Protein AF-A0AAD8TMX4-F1 (afdb_monomer)

Mean predicted aligned error: 11.95 Å

pLDDT: mean 77.61, std 18.94, range [34.97, 97.5]

Solvent-accessible surface area (backbone atoms only — not comparable to full-atom values): 11005 Å² total; per-residue (Å²): 142,86,86,82,79,79,84,55,94,82,58,93,77,66,77,92,57,90,83,70,78,67,52,78,88,78,48,53,75,67,52,49,53,51,50,54,49,32,54,55,37,44,76,72,67,44,95,61,46,93,70,76,88,79,91,64,69,73,79,71,60,73,62,87,75,78,74,79,92,62,90,64,74,89,74,51,91,68,81,79,76,64,79,77,74,64,79,84,66,84,89,80,87,86,86,78,52,73,67,55,50,51,57,54,29,70,72,42,59,80,87,43,38,84,70,55,50,72,63,57,49,49,51,55,50,50,50,54,51,51,44,59,76,67,62,64,56,93,91,60,89,80,87,81,89,77,94,77,82,57,69,76,65,58,65,79,78,114

Foldseek 3Di:
DDDDPPPDPPPPPDDDDPPPPPPVVNDDPVVVVQVVQQVVCVVVPNPGRPDDDDDCCVVVDADVVHDDPDDDCVPPDDDPDDPVVPPDDDDDDDDADPVNLLVLLVPDDPVQSVPPDSCRSVQVVVLVVVCVVVVPDPPDDSDDDDDDDCPVVVVVPD

Sequence (158 aa):
MEQLLLEVDGSSGMLGIPFMLIQPYLCDATGIAQFINAVAELARGLPAPTVAPTWFRELLEGASPPTPSFPLSEFDVQQPVPLHVYGDMVVRSFTFGPSEVAAIKKRLPPLLGDTATTFEALAAFLWRARSAALEVPPGEDAPLAIMVNFRAAASKTL

Radius of gyration: 21.1 Å; Cα contacts (8 Å, |Δi|>4): 36; chains: 1; bounding box: 54×44×53 Å

Secondary structure (DSSP, 8-state):
--------TTGGGS-S-TT----TTT--HHHHHHHHHHHHHHHTT-SS-SS-----GGGGPPPSS---SS--GGGS-PPPPPGGGGTTPPP------HHHHHHHHTTS-HHHHTT--HHHHHHHHHHHHHHHHTTPPTTS----------HHHHTT--

Structure (mmCIF, N/CA/C/O backbone):
data_AF-A0AAD8TMX4-F1
#
_entry.id   AF-A0AAD8TMX4-F1
#
loop_
_atom_site.group_PDB
_atom_site.id
_atom_site.type_symbol
_atom_site.label_atom_id
_atom_site.label_alt_id
_atom_site.label_comp_id
_atom_site.label_asym_id
_atom_site.label_entity_id
_atom_site.label_seq_id
_atom_site.pdbx_PDB_ins_code
_atom_site.Cartn_x
_atom_site.Cartn_y
_atom_site.Cartn_z
_atom_site.occupancy
_atom_site.B_iso_or_equiv
_atom_site.auth_seq_id
_atom_site.auth_comp_id
_atom_site.auth_asym_id
_atom_site.auth_atom_id
_atom_site.pdbx_PDB_model_num
ATOM 1 N N . MET A 1 1 ? 32.496 -24.851 -9.905 1.00 37.19 1 MET A N 1
ATOM 2 C CA . MET A 1 1 ? 32.409 -23.812 -8.858 1.00 37.19 1 MET A CA 1
ATOM 3 C C . MET A 1 1 ? 30.935 -23.688 -8.529 1.00 37.19 1 MET A C 1
ATOM 5 O O . MET A 1 1 ? 30.257 -22.774 -8.970 1.00 37.19 1 MET A O 1
ATOM 9 N N . GLU A 1 2 ? 30.432 -24.738 -7.891 1.00 36.91 2 GLU A N 1
ATOM 10 C CA . GLU A 1 2 ? 29.051 -24.866 -7.451 1.00 36.91 2 GLU A CA 1
ATOM 11 C C . GLU A 1 2 ? 29.043 -24.548 -5.965 1.00 36.91 2 GLU A C 1
ATOM 13 O O . GLU A 1 2 ? 29.750 -25.222 -5.222 1.00 36.91 2 GLU A O 1
ATOM 18 N N . GLN A 1 3 ? 28.331 -23.493 -5.572 1.00 39.66 3 GLN A N 1
ATOM 19 C CA . GLN A 1 3 ? 27.856 -23.224 -4.210 1.00 39.66 3 GLN A CA 1
ATOM 20 C C . GLN A 1 3 ? 27.144 -21.868 -4.223 1.00 39.66 3 GLN A C 1
ATOM 22 O O . GLN A 1 3 ? 27.711 -20.851 -3.851 1.00 39.66 3 GLN A O 1
ATOM 27 N N . LEU A 1 4 ? 25.904 -21.849 -4.709 1.00 39.31 4 LEU A N 1
ATOM 28 C CA . LEU A 1 4 ? 24.942 -20.764 -4.471 1.00 39.31 4 LEU A CA 1
ATOM 29 C C . LEU A 1 4 ? 23.523 -21.362 -4.441 1.00 39.31 4 LEU A C 1
ATOM 31 O O . LEU A 1 4 ? 22.598 -20.885 -5.085 1.00 39.31 4 LEU A O 1
ATOM 35 N N . LEU A 1 5 ? 23.370 -22.456 -3.693 1.00 39.53 5 LEU A N 1
ATOM 36 C CA . LEU A 1 5 ? 22.079 -22.887 -3.168 1.00 39.53 5 LEU A CA 1
ATOM 37 C C . LEU A 1 5 ? 22.048 -22.434 -1.711 1.00 39.53 5 LEU A C 1
ATOM 39 O O . LEU A 1 5 ? 22.444 -23.164 -0.809 1.00 39.53 5 LEU A O 1
ATOM 43 N N . LEU A 1 6 ? 21.660 -21.179 -1.497 1.00 45.75 6 LEU A N 1
ATOM 44 C CA . LEU A 1 6 ? 21.223 -20.736 -0.179 1.00 45.75 6 LEU A CA 1
ATOM 45 C C . LEU A 1 6 ? 19.829 -21.330 0.039 1.00 45.75 6 LEU A C 1
ATOM 47 O O . LEU A 1 6 ? 18.820 -20.709 -0.291 1.00 45.75 6 LEU A O 1
ATOM 51 N N . GLU A 1 7 ? 19.790 -22.558 0.558 1.00 37.56 7 GLU A N 1
ATOM 52 C CA . GLU A 1 7 ? 18.654 -23.008 1.356 1.00 37.56 7 GLU A CA 1
ATOM 53 C C . GLU A 1 7 ? 18.559 -22.066 2.557 1.00 37.56 7 GLU A C 1
ATOM 55 O O . GLU A 1 7 ? 19.327 -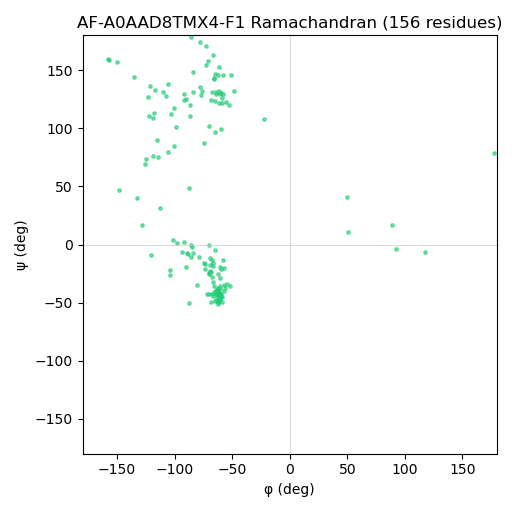22.144 3.513 1.00 37.56 7 GLU A O 1
ATOM 60 N N . VAL A 1 8 ? 17.653 -21.099 2.449 1.00 46.81 8 VAL A N 1
ATOM 61 C CA . VAL A 1 8 ? 17.202 -20.298 3.580 1.00 46.81 8 VAL A CA 1
ATOM 62 C C . VAL A 1 8 ? 16.001 -21.025 4.175 1.00 46.81 8 VAL A C 1
ATOM 64 O O . VAL A 1 8 ? 15.032 -21.321 3.459 1.00 46.81 8 VAL A O 1
ATOM 67 N N . ASP A 1 9 ? 16.072 -21.313 5.474 1.00 34.97 9 ASP A N 1
ATOM 68 C CA . ASP A 1 9 ? 14.942 -21.818 6.253 1.00 34.97 9 ASP A CA 1
ATOM 69 C C . ASP A 1 9 ?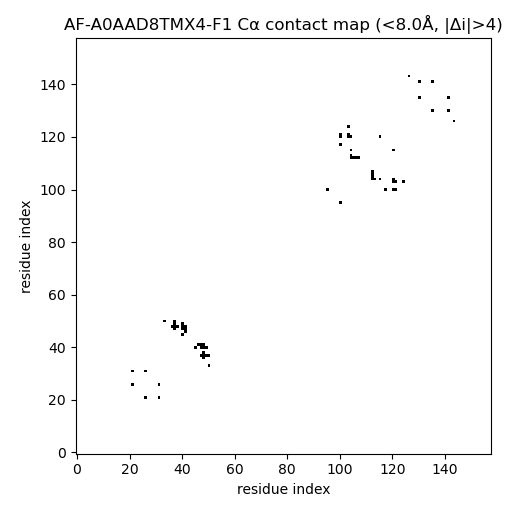 13.736 -20.878 6.073 1.00 34.97 9 ASP A C 1
ATOM 71 O O . ASP A 1 9 ? 13.813 -19.681 6.350 1.00 34.97 9 ASP A O 1
ATOM 75 N N . GLY A 1 10 ? 12.630 -21.416 5.545 1.00 44.09 10 GLY A N 1
ATOM 76 C CA . GLY A 1 10 ? 11.418 -20.660 5.184 1.00 44.09 10 GLY A CA 1
ATOM 77 C C . GLY A 1 10 ? 11.049 -20.685 3.693 1.00 44.09 10 GLY A C 1
ATOM 78 O O . GLY A 1 10 ? 9.963 -20.245 3.322 1.00 44.09 10 GLY A O 1
ATOM 79 N N . SER A 1 11 ? 11.895 -21.249 2.826 1.00 44.16 11 SER A N 1
ATOM 80 C CA . SER A 1 11 ? 11.620 -21.364 1.380 1.00 44.16 11 SER A CA 1
ATOM 81 C C . SER A 1 11 ? 10.660 -22.500 0.986 1.00 44.16 11 SER A C 1
ATOM 83 O O . SER A 1 11 ? 10.167 -22.523 -0.141 1.00 44.16 11 SER A O 1
ATOM 85 N N . SER A 1 12 ? 10.326 -23.412 1.908 1.00 43.12 12 SER A N 1
ATOM 86 C CA . SER A 1 12 ? 9.614 -24.670 1.605 1.00 43.12 12 SER A CA 1
ATOM 87 C C . SER A 1 12 ? 8.131 -24.522 1.193 1.00 43.12 12 SER A C 1
ATOM 89 O O . SER A 1 12 ? 7.472 -25.512 0.893 1.00 43.12 12 SER A O 1
ATOM 91 N N . GLY A 1 13 ? 7.585 -23.301 1.137 1.00 45.19 13 GLY A N 1
ATOM 92 C CA . GLY A 1 13 ? 6.176 -23.056 0.789 1.00 45.19 13 GLY A CA 1
ATOM 93 C C . GLY A 1 13 ? 5.925 -22.184 -0.444 1.00 45.19 13 GLY A C 1
ATOM 94 O O . GLY A 1 13 ? 4.778 -22.069 -0.877 1.00 45.19 13 GLY A O 1
ATOM 95 N N . MET A 1 14 ? 6.951 -21.553 -1.026 1.00 44.53 14 MET A N 1
ATOM 96 C CA . MET A 1 14 ? 6.754 -20.617 -2.137 1.00 44.53 14 MET A CA 1
ATOM 97 C C . MET A 1 14 ? 7.025 -21.288 -3.480 1.00 44.53 14 MET A C 1
ATOM 99 O O . MET A 1 14 ? 8.164 -21.478 -3.893 1.00 44.53 14 MET A O 1
ATOM 103 N N . LEU A 1 15 ? 5.926 -21.649 -4.143 1.00 42.34 15 LEU A N 1
ATOM 104 C CA . LEU A 1 15 ? 5.815 -22.093 -5.531 1.00 42.34 15 LEU A CA 1
ATOM 105 C C . LEU A 1 15 ? 6.983 -21.626 -6.436 1.00 42.34 15 LEU A C 1
ATOM 107 O O . LEU A 1 15 ? 7.050 -20.464 -6.820 1.00 42.34 15 LEU A O 1
ATOM 111 N N . GLY A 1 16 ? 7.863 -22.559 -6.812 1.00 38.81 16 GLY A N 1
ATOM 112 C CA . GLY A 1 16 ? 8.360 -22.792 -8.179 1.00 38.81 16 GLY A CA 1
ATOM 113 C C . GLY A 1 16 ? 8.924 -21.654 -9.046 1.00 38.81 16 GLY A C 1
ATOM 114 O O . GLY A 1 16 ? 9.129 -21.898 -10.234 1.00 38.81 16 GLY A O 1
ATOM 115 N N . ILE A 1 17 ? 9.189 -20.448 -8.539 1.00 40.59 17 ILE A N 1
ATOM 116 C CA . ILE A 1 17 ? 9.761 -19.348 -9.334 1.00 40.59 17 ILE A CA 1
ATOM 117 C C . ILE A 1 17 ? 11.153 -18.992 -8.789 1.00 40.59 17 ILE A C 1
ATOM 119 O O . ILE A 1 17 ? 11.272 -18.113 -7.935 1.00 40.59 17 ILE A O 1
ATOM 123 N N . PRO A 1 18 ? 12.236 -19.620 -9.294 1.00 43.59 18 PRO A N 1
ATOM 124 C CA . PRO A 1 18 ? 13.603 -19.372 -8.819 1.00 43.59 18 PRO A CA 1
ATOM 125 C C . PRO A 1 18 ? 14.121 -17.944 -9.092 1.00 43.59 18 PRO A C 1
ATOM 127 O O . PRO A 1 18 ? 15.200 -17.585 -8.636 1.00 43.59 18 PRO A O 1
ATOM 130 N N . PHE A 1 19 ? 13.358 -17.101 -9.797 1.00 43.03 19 PHE A N 1
ATOM 131 C CA . PHE A 1 19 ? 13.737 -15.722 -10.125 1.00 43.03 19 PHE A CA 1
ATOM 132 C C . PHE A 1 19 ? 13.352 -14.667 -9.077 1.00 43.03 19 PHE A C 1
ATOM 134 O O . PHE A 1 19 ? 13.774 -13.520 -9.206 1.00 43.03 19 PHE A O 1
ATOM 141 N N . MET A 1 20 ? 12.569 -15.012 -8.048 1.00 47.03 20 MET A N 1
ATOM 142 C CA . MET A 1 20 ? 12.018 -14.025 -7.106 1.00 47.03 20 MET A CA 1
ATOM 143 C C . MET A 1 20 ? 12.584 -14.143 -5.685 1.00 47.03 20 MET A C 1
ATOM 145 O O . MET A 1 20 ? 11.923 -13.790 -4.719 1.00 47.03 20 MET A O 1
ATOM 149 N N . LEU A 1 21 ? 13.839 -14.576 -5.545 1.00 52.41 21 LEU A N 1
ATOM 150 C CA . LEU A 1 21 ? 14.643 -14.275 -4.353 1.00 52.41 21 LEU A CA 1
ATOM 151 C C . LEU A 1 21 ? 15.354 -12.929 -4.542 1.00 52.41 21 LEU A C 1
ATOM 153 O O . LEU A 1 21 ? 16.560 -12.803 -4.337 1.00 52.41 21 LEU A O 1
ATOM 157 N N . ILE A 1 22 ? 14.608 -11.901 -4.956 1.00 54.28 22 ILE A N 1
ATOM 158 C CA . ILE A 1 22 ? 15.070 -10.533 -4.752 1.00 54.28 22 ILE A CA 1
ATOM 159 C C . ILE A 1 22 ? 14.958 -10.324 -3.251 1.00 54.28 22 ILE A C 1
ATOM 161 O O . ILE A 1 22 ? 13.865 -10.184 -2.706 1.00 54.28 22 ILE A O 1
ATOM 165 N N . GLN A 1 23 ? 16.102 -10.406 -2.581 1.00 56.72 23 GLN A N 1
ATOM 166 C CA . GLN A 1 23 ? 16.208 -10.122 -1.160 1.00 56.72 23 GLN A CA 1
ATOM 167 C C . GLN A 1 23 ? 15.504 -8.779 -0.892 1.00 56.72 23 GLN A C 1
ATOM 169 O O . GLN A 1 23 ? 15.785 -7.819 -1.617 1.00 56.72 23 GLN A O 1
ATOM 174 N N . PRO A 1 24 ? 14.625 -8.665 0.122 1.00 60.47 24 PRO A N 1
ATOM 175 C CA . PRO A 1 24 ? 13.877 -7.430 0.397 1.00 60.47 24 PRO A CA 1
ATOM 176 C C . PRO A 1 24 ? 14.788 -6.213 0.657 1.00 60.47 24 PRO A C 1
ATOM 178 O O . PRO A 1 24 ? 14.342 -5.073 0.610 1.00 60.47 24 PRO A O 1
ATOM 181 N N . TYR A 1 25 ? 16.085 -6.445 0.878 1.00 66.56 25 TYR A N 1
ATOM 182 C CA . TYR A 1 25 ? 17.129 -5.428 1.013 1.00 66.56 25 TYR A CA 1
ATOM 183 C C . TYR A 1 25 ? 17.553 -4.762 -0.311 1.00 66.56 25 TYR A C 1
ATOM 185 O O . TYR A 1 25 ? 18.228 -3.728 -0.297 1.00 66.56 25 TYR A O 1
ATOM 193 N N . LEU A 1 26 ? 17.218 -5.350 -1.465 1.00 72.81 26 LEU A N 1
ATOM 194 C CA . LEU A 1 26 ? 17.665 -4.844 -2.762 1.00 72.81 26 LEU A CA 1
ATOM 195 C C . LEU A 1 26 ? 16.715 -3.785 -3.329 1.00 72.81 26 LEU A C 1
ATOM 197 O O . LEU A 1 26 ? 17.173 -2.710 -3.726 1.00 72.81 26 LEU A O 1
ATOM 201 N N . CYS A 1 27 ? 15.415 -4.071 -3.370 1.00 76.12 27 CYS A N 1
ATOM 202 C CA . CYS A 1 27 ? 14.395 -3.138 -3.840 1.00 76.12 27 CYS A CA 1
ATOM 203 C C . CYS A 1 27 ? 12.998 -3.481 -3.297 1.00 76.12 27 CYS A C 1
ATOM 205 O O . CYS A 1 27 ? 12.735 -4.602 -2.868 1.00 76.12 27 CYS A O 1
ATOM 207 N N . ASP A 1 28 ? 12.105 -2.489 -3.316 1.00 85.38 28 ASP A N 1
ATOM 208 C CA . ASP A 1 28 ? 10.697 -2.638 -2.946 1.00 85.38 28 ASP A CA 1
ATOM 209 C C . ASP A 1 28 ? 9.872 -3.296 -4.071 1.00 85.38 28 ASP A C 1
ATOM 211 O O . ASP A 1 28 ? 10.351 -3.496 -5.188 1.00 85.38 28 ASP A O 1
ATOM 215 N N . ALA A 1 29 ? 8.592 -3.586 -3.808 1.00 84.69 29 ALA A N 1
ATOM 216 C CA . ALA A 1 29 ? 7.688 -4.179 -4.801 1.00 84.69 29 ALA A CA 1
ATOM 217 C C . ALA A 1 29 ? 7.609 -3.370 -6.114 1.00 84.69 29 ALA A C 1
ATOM 219 O O . ALA A 1 29 ? 7.513 -3.951 -7.195 1.00 84.69 29 ALA A O 1
ATOM 220 N N . THR A 1 30 ? 7.706 -2.035 -6.035 1.00 86.62 30 THR A N 1
ATOM 221 C CA . THR A 1 30 ? 7.778 -1.168 -7.223 1.00 86.62 30 THR A CA 1
ATOM 222 C C . THR A 1 30 ? 9.049 -1.444 -8.027 1.00 86.62 30 THR A C 1
ATOM 224 O O . THR A 1 30 ? 8.976 -1.617 -9.243 1.00 86.62 30 THR A O 1
ATOM 227 N N . GLY A 1 31 ? 10.209 -1.512 -7.367 1.00 86.75 31 GLY A N 1
ATOM 228 C CA . GLY A 1 31 ? 11.482 -1.834 -8.007 1.00 86.75 31 GLY A CA 1
ATOM 229 C C . GLY A 1 31 ? 11.498 -3.230 -8.632 1.00 86.75 31 GLY A C 1
ATOM 230 O O . GLY A 1 31 ? 11.995 -3.387 -9.746 1.00 86.75 31 GLY A O 1
ATOM 231 N N . ILE A 1 32 ? 10.886 -4.226 -7.982 1.00 87.88 32 ILE A N 1
ATOM 232 C CA . ILE A 1 32 ? 10.713 -5.575 -8.549 1.00 87.88 32 ILE A CA 1
ATOM 233 C C . ILE A 1 32 ? 9.874 -5.516 -9.831 1.00 87.88 32 ILE A C 1
ATOM 235 O O . ILE A 1 32 ? 10.272 -6.072 -10.854 1.00 87.88 32 ILE A O 1
ATOM 239 N N . ALA A 1 33 ? 8.737 -4.814 -9.811 1.00 88.88 33 ALA A N 1
ATOM 240 C CA . ALA A 1 33 ? 7.881 -4.676 -10.989 1.00 88.88 33 ALA A CA 1
ATOM 241 C C . ALA A 1 33 ? 8.6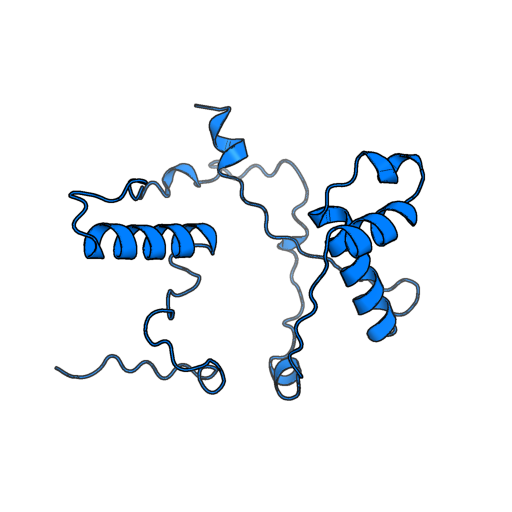05 -3.971 -12.150 1.00 88.88 33 ALA A C 1
ATOM 243 O O . ALA A 1 33 ? 8.504 -4.409 -13.296 1.00 88.88 33 ALA A O 1
ATOM 244 N N . GLN A 1 34 ? 9.375 -2.917 -11.862 1.00 90.19 34 GLN A N 1
ATOM 245 C CA . GLN A 1 34 ? 10.202 -2.233 -12.862 1.00 90.19 34 GLN A CA 1
ATOM 246 C C . GLN A 1 34 ? 11.264 -3.161 -13.454 1.00 90.19 34 GLN A C 1
ATOM 248 O O . GLN A 1 34 ? 11.425 -3.196 -14.671 1.00 90.19 34 GLN A O 1
ATOM 253 N N . PHE A 1 35 ? 11.940 -3.950 -12.619 1.00 90.38 35 PHE A N 1
ATOM 254 C CA . PHE A 1 35 ? 12.929 -4.923 -13.072 1.00 90.38 35 PHE A CA 1
ATOM 255 C C . PHE A 1 35 ? 12.311 -5.987 -13.988 1.00 90.38 35 PHE A C 1
ATOM 257 O O . PHE A 1 35 ? 12.819 -6.224 -15.082 1.00 90.38 35 PHE A O 1
ATOM 264 N N . ILE A 1 36 ? 11.186 -6.588 -13.586 1.00 92.50 36 ILE A N 1
ATOM 265 C CA . ILE A 1 36 ? 10.486 -7.596 -14.397 1.00 92.50 36 ILE A CA 1
ATOM 266 C C . ILE A 1 36 ? 10.056 -7.001 -15.743 1.00 92.50 36 ILE A C 1
ATOM 268 O O . ILE A 1 36 ? 10.240 -7.636 -16.783 1.00 92.50 36 ILE A O 1
ATOM 272 N N . ASN A 1 37 ? 9.530 -5.774 -15.746 1.00 93.56 37 ASN A N 1
ATOM 273 C CA . ASN A 1 37 ? 9.156 -5.085 -16.979 1.00 93.56 37 ASN A CA 1
ATOM 274 C C . ASN A 1 37 ? 10.370 -4.824 -17.878 1.00 93.56 37 ASN A C 1
ATOM 276 O O . ASN A 1 37 ? 1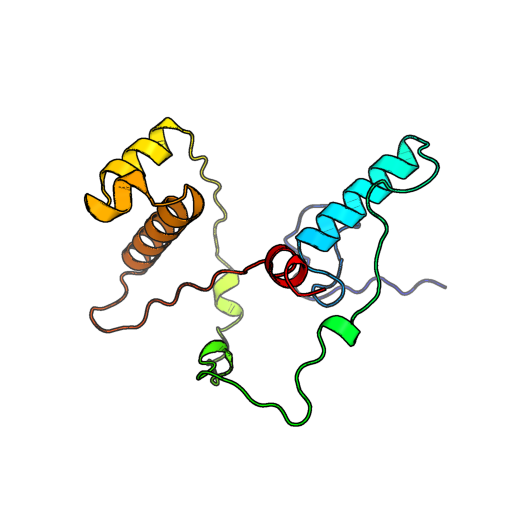0.303 -5.133 -19.064 1.00 93.56 37 ASN A O 1
ATOM 280 N N . ALA A 1 38 ? 11.487 -4.350 -17.323 1.00 94.12 38 ALA A N 1
ATOM 281 C CA . ALA A 1 38 ? 12.727 -4.133 -18.067 1.00 94.12 38 ALA A CA 1
ATOM 282 C C . ALA A 1 38 ? 13.247 -5.430 -18.710 1.00 94.12 38 ALA A C 1
ATOM 284 O O . ALA A 1 38 ? 13.587 -5.446 -19.893 1.00 94.12 38 ALA A O 1
ATOM 285 N N . VAL A 1 39 ? 13.250 -6.542 -17.966 1.00 94.81 39 VAL A N 1
ATOM 286 C CA . VAL A 1 39 ? 13.606 -7.866 -18.506 1.00 94.81 39 VAL A CA 1
ATOM 287 C C . VAL A 1 39 ? 12.666 -8.254 -19.648 1.00 94.81 39 VAL A C 1
ATOM 289 O O . VAL A 1 39 ? 13.123 -8.706 -20.698 1.00 94.81 39 VAL A O 1
ATOM 292 N N . ALA A 1 40 ? 11.360 -8.045 -19.482 1.00 96.38 40 ALA A N 1
ATOM 293 C CA . ALA A 1 40 ? 10.373 -8.358 -20.508 1.00 96.38 40 ALA A CA 1
ATOM 294 C C . ALA A 1 40 ? 10.505 -7.468 -21.761 1.00 96.38 40 ALA A C 1
ATOM 296 O O . ALA A 1 40 ? 10.204 -7.916 -22.866 1.00 96.38 40 ALA A O 1
ATOM 297 N N . GLU A 1 41 ? 10.925 -6.213 -21.624 1.00 97.25 41 GLU A N 1
ATOM 298 C CA . GLU A 1 41 ? 11.205 -5.306 -22.744 1.00 97.25 41 GLU A CA 1
ATOM 299 C C . GLU A 1 41 ? 12.438 -5.749 -23.531 1.00 97.25 41 GLU A C 1
ATOM 301 O O . GLU A 1 41 ? 12.371 -5.911 -24.751 1.00 97.25 41 GLU A O 1
ATOM 306 N N . LEU A 1 42 ? 13.537 -6.033 -22.833 1.00 95.88 42 LEU A N 1
ATOM 307 C CA . LEU A 1 42 ? 14.771 -6.516 -23.450 1.00 95.88 42 LEU A CA 1
ATOM 308 C C . LEU A 1 42 ? 14.561 -7.865 -24.148 1.00 95.88 42 LEU A C 1
ATOM 310 O O . LEU A 1 42 ? 15.018 -8.057 -25.272 1.00 95.88 42 LEU A O 1
ATOM 314 N N . ALA A 1 43 ? 13.792 -8.773 -23.541 1.00 97.06 43 ALA A N 1
ATOM 315 C CA . ALA A 1 43 ? 13.432 -10.053 -24.154 1.00 97.06 43 ALA A CA 1
ATOM 316 C C . ALA A 1 43 ? 12.607 -9.899 -25.448 1.00 97.06 43 ALA A C 1
ATOM 318 O O . ALA A 1 43 ? 12.647 -10.778 -26.307 1.00 97.06 43 ALA A O 1
ATOM 319 N N . ARG A 1 44 ? 11.875 -8.788 -25.613 1.00 97.50 44 ARG A N 1
ATOM 320 C CA . ARG A 1 44 ? 11.144 -8.450 -26.850 1.00 97.50 44 ARG A CA 1
ATOM 321 C C . ARG A 1 44 ? 12.008 -7.728 -27.890 1.00 97.50 44 ARG A C 1
ATOM 323 O O . ARG A 1 44 ? 11.508 -7.425 -28.969 1.00 97.50 44 ARG A O 1
ATOM 330 N N . GLY A 1 45 ? 13.280 -7.468 -27.591 1.00 96.44 45 GLY A N 1
ATOM 331 C CA . GLY A 1 45 ? 14.226 -6.835 -28.508 1.00 96.44 45 GLY A CA 1
ATOM 332 C C . GLY A 1 45 ? 14.242 -5.309 -28.450 1.00 9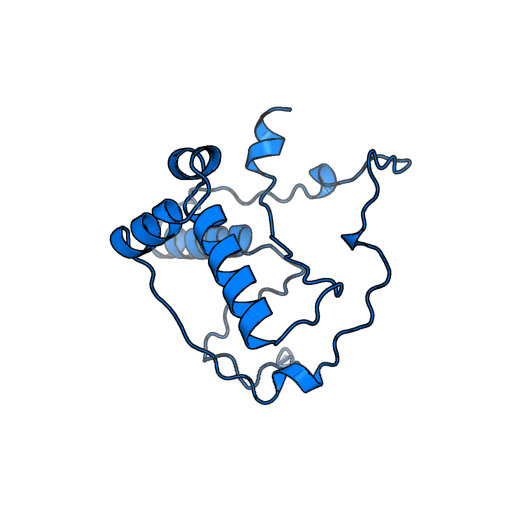6.44 45 GLY A C 1
ATOM 333 O O . GLY A 1 45 ? 14.751 -4.679 -29.378 1.00 96.44 45 GLY A O 1
ATOM 334 N N . LEU A 1 46 ? 13.698 -4.696 -27.393 1.00 97.12 46 LEU A N 1
ATOM 335 C CA . LEU A 1 46 ? 13.885 -3.260 -27.193 1.00 97.12 46 LEU A CA 1
ATOM 336 C C . LEU A 1 46 ? 15.372 -2.964 -26.926 1.00 97.12 46 LEU A C 1
ATOM 338 O O . LEU A 1 46 ? 16.038 -3.742 -26.240 1.00 97.12 46 LEU A O 1
ATOM 342 N N . PRO A 1 47 ? 15.901 -1.837 -27.435 1.00 95.62 47 PRO A N 1
ATOM 343 C CA . PRO A 1 47 ? 17.317 -1.503 -27.289 1.00 95.62 47 PRO A CA 1
ATOM 344 C C . PRO A 1 47 ? 17.700 -1.141 -25.847 1.00 95.62 47 PRO A C 1
ATOM 346 O O . PRO A 1 47 ? 18.864 -1.258 -25.472 1.00 95.62 47 PRO A O 1
ATOM 349 N N . ALA A 1 48 ? 16.732 -0.689 -25.048 1.00 94.31 48 ALA A N 1
ATOM 350 C CA . ALA A 1 48 ? 16.882 -0.364 -23.637 1.00 94.31 48 ALA A CA 1
ATOM 351 C C . ALA A 1 48 ? 15.513 -0.434 -22.932 1.00 94.31 48 ALA A C 1
ATOM 353 O O . ALA A 1 48 ? 14.486 -0.317 -23.610 1.00 94.31 48 ALA A O 1
ATOM 354 N N . PRO A 1 49 ? 15.480 -0.588 -21.594 1.00 94.25 49 PRO A N 1
ATOM 355 C CA . PRO A 1 49 ? 14.247 -0.472 -20.823 1.00 94.25 49 PRO A CA 1
ATOM 356 C C . PRO A 1 49 ? 13.623 0.924 -20.931 1.00 94.25 49 PRO A C 1
ATOM 358 O O . PRO A 1 49 ? 14.341 1.925 -20.956 1.00 94.25 49 PRO A O 1
ATOM 361 N N . THR A 1 50 ? 12.293 1.005 -20.917 1.00 93.56 50 THR A N 1
ATOM 362 C CA . THR A 1 50 ? 11.552 2.280 -20.982 1.00 93.56 50 THR A CA 1
ATOM 363 C C . THR A 1 50 ? 11.780 3.133 -19.735 1.00 93.56 50 THR A C 1
ATOM 365 O O . THR A 1 50 ? 11.855 4.359 -19.810 1.00 93.56 50 THR A O 1
ATOM 368 N N . VAL A 1 51 ? 11.900 2.490 -18.572 1.00 91.00 51 VAL A N 1
ATOM 369 C CA . VAL A 1 51 ? 12.250 3.148 -17.310 1.00 91.00 51 VAL A CA 1
ATOM 370 C C . VAL A 1 51 ? 13.711 2.850 -17.009 1.00 91.00 51 VAL A C 1
ATOM 372 O O . VAL A 1 51 ? 14.069 1.707 -16.723 1.00 91.00 51 VAL A O 1
ATOM 375 N N . ALA A 1 52 ? 14.555 3.879 -17.067 1.00 88.31 52 ALA A N 1
ATOM 376 C CA . ALA A 1 52 ? 15.967 3.736 -16.744 1.00 88.31 52 ALA A CA 1
ATOM 377 C C . ALA A 1 52 ? 16.139 3.354 -15.260 1.00 88.31 52 ALA A C 1
ATOM 379 O O . ALA A 1 52 ? 15.570 4.022 -14.390 1.00 88.31 52 ALA A O 1
ATOM 380 N N . PRO A 1 53 ? 16.923 2.309 -14.939 1.00 85.81 53 PRO A N 1
ATOM 381 C CA . PRO A 1 53 ? 17.236 1.994 -13.556 1.00 85.81 53 PRO A CA 1
ATOM 382 C C . PRO A 1 53 ? 18.126 3.097 -12.977 1.00 85.81 53 PRO A C 1
ATOM 384 O O . PRO A 1 53 ? 19.192 3.399 -13.509 1.00 85.81 53 PRO A O 1
ATOM 387 N N . THR A 1 54 ? 17.697 3.694 -11.869 1.00 83.56 54 THR A N 1
ATOM 388 C CA . THR A 1 54 ? 18.472 4.704 -11.142 1.00 83.56 54 THR A CA 1
ATOM 389 C C . THR A 1 54 ? 19.003 4.128 -9.841 1.00 83.56 54 THR A C 1
ATOM 391 O O . THR A 1 54 ? 18.231 3.617 -9.027 1.00 83.56 54 THR A O 1
ATOM 394 N N . TRP A 1 55 ? 20.307 4.263 -9.619 1.00 80.31 55 TRP A N 1
ATOM 395 C CA . TRP A 1 55 ? 20.969 3.879 -8.376 1.00 80.31 55 TRP A CA 1
ATOM 396 C C . TRP A 1 55 ? 21.519 5.132 -7.687 1.00 80.31 55 TRP A C 1
ATOM 398 O O . TRP A 1 55 ? 22.707 5.415 -7.767 1.00 80.31 55 TRP A O 1
ATOM 408 N N . PHE A 1 56 ? 20.623 5.908 -7.069 1.00 81.88 56 PHE A N 1
ATOM 409 C CA . PHE A 1 56 ? 20.950 7.136 -6.329 1.00 81.88 56 PHE A CA 1
ATOM 410 C C . PHE A 1 56 ? 20.383 7.048 -4.910 1.00 81.88 56 PHE A C 1
ATOM 412 O O . PHE A 1 56 ? 19.380 7.684 -4.580 1.00 81.88 56 PHE A O 1
ATOM 419 N N . ARG A 1 57 ? 20.956 6.161 -4.089 1.00 82.00 57 ARG A N 1
ATOM 420 C CA . ARG A 1 57 ? 20.474 5.923 -2.715 1.00 82.00 57 ARG A CA 1
ATOM 421 C C . ARG A 1 57 ? 20.829 7.068 -1.769 1.00 82.00 57 ARG A C 1
ATOM 423 O O . ARG A 1 57 ? 20.186 7.206 -0.738 1.00 82.00 57 ARG A O 1
ATOM 430 N N . GLU A 1 58 ? 21.767 7.915 -2.168 1.00 83.31 58 GLU A N 1
ATOM 431 C CA . GLU A 1 58 ? 22.180 9.134 -1.477 1.00 83.31 58 GLU A CA 1
ATOM 432 C C . GLU A 1 58 ? 21.007 10.121 -1.351 1.00 83.31 58 GLU A C 1
ATOM 434 O O . GLU A 1 58 ? 20.900 10.846 -0.371 1.00 83.31 58 GLU A O 1
ATOM 439 N N . LEU A 1 59 ? 20.054 10.097 -2.294 1.00 81.12 59 LEU A N 1
ATOM 440 C CA . LEU A 1 59 ? 18.823 10.897 -2.214 1.00 81.12 59 LEU A CA 1
ATOM 441 C C . LEU A 1 59 ? 17.892 10.477 -1.067 1.00 81.12 59 LEU A C 1
ATOM 443 O O . LEU A 1 59 ? 16.952 11.200 -0.746 1.00 81.12 59 LEU A O 1
ATOM 447 N N . LEU A 1 60 ? 18.110 9.292 -0.493 1.00 83.19 60 LEU A N 1
ATOM 448 C CA . LEU A 1 60 ? 17.347 8.767 0.638 1.00 83.19 60 LEU A CA 1
ATOM 449 C C . LEU A 1 60 ? 18.062 9.003 1.972 1.00 83.19 60 LEU A C 1
ATOM 451 O O . LEU A 1 60 ? 17.560 8.569 3.009 1.00 83.19 60 LEU A O 1
ATOM 455 N N . GLU A 1 61 ? 19.227 9.654 1.962 1.00 83.56 61 GLU A N 1
ATOM 456 C CA . GLU A 1 61 ? 19.931 10.000 3.190 1.00 83.56 61 GLU A CA 1
ATOM 457 C C . GLU A 1 61 ? 19.138 11.046 3.979 1.00 83.56 61 GLU A C 1
ATOM 459 O O . GLU A 1 61 ? 18.661 12.052 3.451 1.00 83.56 61 GLU A O 1
ATOM 464 N N . GLY A 1 62 ? 18.973 10.778 5.275 1.00 81.62 62 GLY A N 1
ATOM 465 C CA . GLY A 1 62 ? 18.351 11.715 6.199 1.00 81.62 62 GLY A CA 1
ATOM 466 C C . GLY A 1 62 ? 19.264 12.900 6.519 1.00 81.62 62 GLY A C 1
ATOM 467 O O . GLY A 1 62 ? 20.454 12.910 6.207 1.00 81.62 62 GLY A O 1
ATOM 468 N N . ALA A 1 63 ? 18.706 13.901 7.201 1.00 82.88 63 ALA A N 1
ATOM 469 C CA . ALA A 1 63 ? 19.487 15.028 7.697 1.00 82.88 63 ALA A CA 1
ATOM 470 C C . ALA A 1 63 ? 20.618 14.569 8.639 1.00 82.88 63 ALA A C 1
ATOM 472 O O . ALA A 1 63 ? 20.457 13.624 9.415 1.00 82.88 63 ALA A O 1
ATOM 473 N N . SER A 1 64 ? 21.744 15.286 8.598 1.00 84.94 64 SER A N 1
ATOM 474 C CA . SER A 1 64 ? 22.863 15.117 9.527 1.00 84.94 64 SER A CA 1
ATOM 475 C C . SER A 1 64 ? 23.138 16.452 10.236 1.00 84.94 64 SER A C 1
ATOM 477 O O . SER A 1 64 ? 23.580 17.398 9.578 1.00 84.94 64 SER A O 1
ATOM 479 N N . PRO A 1 65 ? 22.853 16.575 11.550 1.00 87.44 65 PRO A N 1
ATOM 480 C CA . PRO A 1 65 ? 22.334 15.536 12.447 1.00 87.44 65 PRO A CA 1
ATOM 481 C C . PRO A 1 65 ? 20.859 15.175 12.167 1.00 87.44 65 PRO A C 1
ATOM 483 O O . PRO A 1 65 ? 20.130 15.995 11.604 1.00 87.44 65 PRO A O 1
ATOM 486 N N . PRO A 1 66 ? 20.394 13.980 12.579 1.00 84.75 66 PRO A N 1
ATOM 487 C CA . PRO A 1 66 ? 19.000 13.577 12.412 1.00 84.75 66 PRO A CA 1
ATOM 488 C C . PRO A 1 66 ? 18.070 14.470 13.242 1.00 84.75 66 PRO A C 1
ATOM 490 O O . PRO A 1 66 ? 18.215 14.580 14.460 1.00 84.75 66 PRO A O 1
ATOM 493 N N . THR A 1 67 ? 17.096 15.096 12.582 1.00 86.56 67 THR A N 1
ATOM 494 C CA . THR A 1 67 ? 16.133 16.035 13.182 1.00 86.56 67 THR A CA 1
ATOM 495 C C . THR A 1 67 ? 14.689 15.588 12.909 1.00 86.56 67 THR A C 1
ATOM 497 O O . THR A 1 67 ? 13.998 16.167 12.066 1.00 86.56 67 THR A O 1
ATOM 500 N N . PRO A 1 68 ? 14.197 14.531 13.586 1.00 83.69 68 PRO A N 1
ATOM 501 C CA . PRO A 1 68 ? 12.825 14.069 13.399 1.00 83.69 68 PRO A CA 1
ATOM 502 C C . PRO A 1 68 ? 11.836 15.180 13.772 1.00 83.69 68 PRO A C 1
ATOM 504 O O . PRO A 1 68 ? 11.929 15.786 14.837 1.00 83.69 68 PRO A O 1
ATOM 507 N N . SER A 1 69 ? 10.886 15.458 12.878 1.00 86.56 69 SER A N 1
ATOM 508 C CA . SER A 1 69 ? 9.867 16.498 13.091 1.00 86.56 69 SER A CA 1
ATOM 509 C C . SER A 1 69 ? 8.651 15.997 13.882 1.00 86.56 69 SER A C 1
ATOM 511 O O . SER A 1 69 ? 7.810 16.796 14.286 1.00 86.56 69 SER A O 1
ATOM 513 N N . PHE A 1 70 ? 8.541 14.683 14.087 1.00 84.75 70 PHE A N 1
ATOM 514 C CA . PHE A 1 70 ? 7.435 14.023 14.774 1.00 84.75 70 PHE A CA 1
ATOM 515 C C . PHE A 1 70 ? 7.915 12.734 15.464 1.00 84.75 70 PHE A C 1
ATOM 517 O O . PHE A 1 70 ? 8.943 12.183 15.061 1.00 84.75 70 PHE A O 1
ATOM 524 N N . PRO A 1 71 ? 7.203 12.250 16.500 1.00 83.31 71 PRO A N 1
ATOM 525 C CA . PRO A 1 71 ? 7.477 10.949 17.106 1.00 83.31 71 PRO A CA 1
ATOM 526 C C . PRO A 1 71 ? 7.282 9.821 16.087 1.00 83.31 71 PRO A C 1
ATOM 528 O O . PRO A 1 71 ? 6.256 9.785 15.409 1.00 83.31 71 PRO A O 1
ATOM 531 N N . LEU A 1 72 ? 8.246 8.903 15.997 1.00 80.25 72 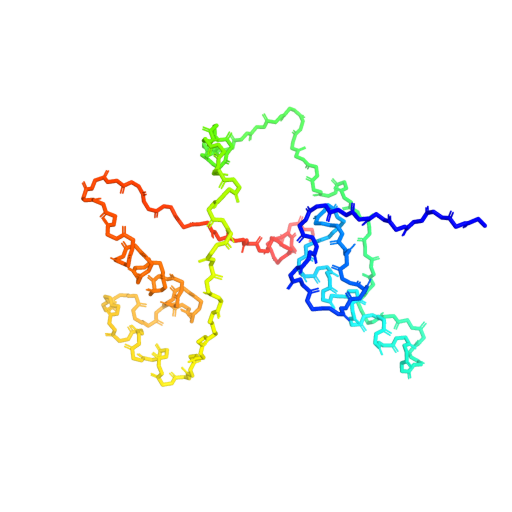LEU A N 1
ATOM 532 C CA . LEU A 1 72 ? 8.213 7.765 15.076 1.00 80.25 72 LEU A CA 1
ATOM 533 C C . LEU A 1 72 ? 7.917 6.468 15.844 1.00 80.25 72 LEU A C 1
ATOM 535 O O . LEU A 1 72 ? 8.828 5.702 16.163 1.00 80.25 72 LEU A O 1
ATOM 539 N N . SER A 1 73 ? 6.643 6.238 16.162 1.00 74.12 73 SER A N 1
ATOM 540 C CA . SER A 1 73 ? 6.184 5.058 16.919 1.00 74.12 73 SER A CA 1
ATOM 541 C C . SER A 1 73 ? 6.508 3.720 16.241 1.00 74.12 73 SER A C 1
ATOM 543 O O . SER A 1 73 ? 6.547 2.678 16.885 1.00 74.12 73 SER A O 1
ATOM 545 N N . GLU A 1 74 ? 6.748 3.722 14.930 1.00 71.81 74 GLU A N 1
ATOM 546 C CA . GLU A 1 74 ? 7.144 2.541 14.163 1.00 71.81 74 GLU A CA 1
ATOM 547 C C . GLU A 1 74 ? 8.539 2.005 14.525 1.00 71.81 74 GLU A C 1
ATOM 549 O O . GLU A 1 74 ? 8.832 0.848 14.228 1.00 71.81 74 GLU A O 1
ATOM 554 N N . PHE A 1 75 ? 9.387 2.818 15.166 1.00 70.38 75 PHE A N 1
ATOM 555 C CA . PHE A 1 75 ? 10.711 2.409 15.652 1.00 70.38 75 PHE A CA 1
ATOM 556 C C . PHE A 1 75 ? 10.738 2.130 17.159 1.00 70.38 75 PHE A C 1
ATOM 558 O O . PHE A 1 75 ? 11.805 1.820 17.697 1.00 70.38 75 PHE A O 1
ATOM 565 N N . ASP A 1 76 ? 9.592 2.208 17.842 1.00 75.94 76 ASP A N 1
ATOM 566 C CA . ASP A 1 76 ? 9.497 1.739 19.219 1.00 75.94 76 ASP A CA 1
ATOM 567 C C . ASP A 1 76 ? 9.717 0.220 19.265 1.00 75.94 76 ASP A C 1
ATOM 569 O O . ASP A 1 76 ? 9.382 -0.515 18.332 1.00 75.94 76 ASP A O 1
ATOM 573 N N . VAL A 1 77 ? 10.321 -0.269 20.352 1.00 59.41 77 VAL A N 1
ATOM 574 C CA . VAL A 1 77 ? 10.677 -1.687 20.505 1.00 59.41 77 VAL A CA 1
ATOM 575 C C . VAL A 1 77 ? 9.405 -2.534 20.540 1.00 59.41 77 VAL A C 1
ATOM 577 O O . VAL A 1 77 ? 8.774 -2.701 21.583 1.00 59.41 77 VAL A O 1
ATOM 580 N N . GLN A 1 78 ? 9.035 -3.099 19.395 1.00 61.38 78 GLN A N 1
ATOM 581 C CA . GLN A 1 78 ? 7.973 -4.091 19.308 1.00 61.38 78 GLN A CA 1
ATOM 582 C C . GLN A 1 78 ? 8.505 -5.443 19.787 1.00 61.38 78 GLN A C 1
ATOM 584 O O . GLN A 1 78 ? 9.606 -5.862 19.417 1.00 61.38 78 GLN A O 1
ATOM 589 N N . GLN A 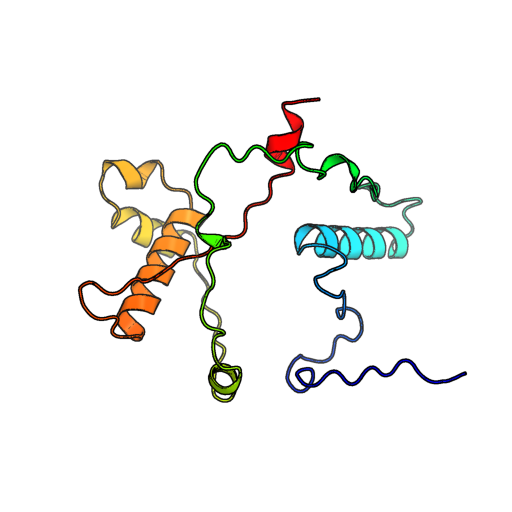1 79 ? 7.725 -6.148 20.611 1.00 57.94 79 GLN A N 1
ATOM 590 C CA . GLN A 1 79 ? 8.043 -7.536 20.932 1.00 57.94 79 GLN A CA 1
ATOM 591 C C . GLN A 1 79 ? 8.050 -8.350 19.628 1.00 57.94 79 GLN A C 1
ATOM 593 O O . GLN A 1 79 ? 7.099 -8.242 18.848 1.00 57.94 79 GLN A O 1
ATOM 598 N N . PRO A 1 80 ? 9.096 -9.151 19.359 1.00 57.19 80 PRO A N 1
ATOM 599 C CA . PRO A 1 80 ? 9.143 -9.954 18.150 1.00 57.19 80 PRO A CA 1
ATOM 600 C C . PRO A 1 80 ? 7.944 -10.901 18.121 1.00 57.19 80 PRO A C 1
ATOM 602 O O . PRO A 1 80 ? 7.756 -11.708 19.033 1.00 57.19 80 PRO A O 1
ATOM 605 N N . VAL A 1 81 ? 7.130 -10.801 17.067 1.00 58.62 81 VAL A N 1
ATOM 606 C CA . VAL A 1 81 ? 6.030 -11.741 16.834 1.00 58.62 81 VAL A CA 1
ATOM 607 C C . VAL A 1 81 ? 6.651 -13.134 16.669 1.00 58.62 81 VAL A C 1
ATOM 609 O O . VAL A 1 81 ? 7.504 -13.306 15.793 1.00 58.62 81 VAL A O 1
ATOM 612 N N . PRO A 1 82 ? 6.278 -14.132 17.490 1.00 51.91 82 PRO A N 1
ATOM 613 C CA . PRO A 1 82 ? 6.880 -15.455 17.410 1.00 51.91 82 PRO A CA 1
ATOM 614 C C . PRO A 1 82 ? 6.704 -16.060 16.012 1.00 51.91 82 PRO A C 1
ATOM 616 O O . PRO A 1 82 ? 5.588 -16.154 15.504 1.00 51.91 82 PRO A O 1
ATOM 619 N N . LEU A 1 83 ? 7.795 -16.540 15.408 1.00 54.56 83 LEU A N 1
ATOM 620 C CA . LEU A 1 83 ? 7.791 -17.184 14.082 1.00 54.56 83 LEU A CA 1
ATOM 621 C C . LEU A 1 83 ? 6.850 -18.407 13.996 1.00 54.56 83 LEU A C 1
ATOM 623 O O . LEU A 1 83 ? 6.414 -18.788 12.914 1.00 54.56 83 LEU A O 1
ATOM 627 N N . HIS A 1 84 ? 6.483 -18.993 15.137 1.00 53.38 84 HIS A N 1
ATOM 628 C CA . HIS A 1 84 ? 5.559 -20.126 15.232 1.00 53.38 84 HIS A CA 1
ATOM 629 C C . HIS A 1 84 ? 4.099 -19.780 14.878 1.00 53.38 84 HIS A C 1
ATOM 631 O O . HIS A 1 84 ? 3.300 -20.690 14.679 1.00 53.38 84 HIS A O 1
ATOM 637 N N . VAL A 1 85 ? 3.741 -18.495 14.754 1.00 54.81 85 VAL A N 1
ATOM 638 C CA . VAL A 1 85 ? 2.387 -18.055 14.352 1.00 54.81 85 VAL A CA 1
ATOM 639 C C . VAL A 1 85 ? 2.086 -18.382 12.877 1.00 54.81 85 VAL A C 1
ATOM 641 O O . VAL A 1 85 ? 0.925 -18.439 12.482 1.00 54.81 85 VAL A O 1
ATOM 644 N N . TYR A 1 86 ? 3.110 -18.655 12.062 1.00 56.91 86 TYR A N 1
ATOM 645 C CA . TYR A 1 86 ? 2.963 -18.851 10.615 1.00 56.91 86 TYR A CA 1
ATOM 646 C C . TYR A 1 86 ? 2.780 -20.316 10.174 1.00 56.91 86 TYR A C 1
ATOM 648 O O . TYR A 1 86 ? 2.530 -20.561 8.996 1.00 56.91 86 TYR A O 1
ATOM 656 N N . GLY A 1 87 ? 2.902 -21.290 11.084 1.00 57.25 87 GLY A N 1
ATOM 657 C CA . GLY A 1 87 ? 2.969 -22.718 10.734 1.00 57.25 87 GLY A CA 1
ATOM 658 C C . GLY A 1 87 ? 1.651 -23.368 10.291 1.00 57.25 87 GLY A C 1
ATOM 659 O O . GLY A 1 87 ? 1.694 -24.386 9.608 1.00 57.25 87 GLY A O 1
ATOM 660 N N . ASP A 1 88 ? 0.500 -22.782 10.639 1.00 72.12 88 ASP A N 1
ATOM 661 C CA . ASP A 1 88 ? -0.836 -23.329 10.329 1.00 72.12 88 ASP A CA 1
ATOM 662 C C . ASP A 1 88 ? -1.783 -22.259 9.751 1.00 72.12 88 ASP A C 1
ATOM 664 O O . ASP A 1 88 ? -2.956 -22.137 10.104 1.00 72.12 88 ASP A O 1
ATOM 668 N N . MET A 1 89 ? -1.248 -21.391 8.885 1.00 76.06 89 MET A N 1
ATOM 669 C CA . MET A 1 89 ? -2.037 -20.342 8.237 1.00 76.06 89 MET A CA 1
ATOM 670 C C . MET A 1 89 ? -2.597 -20.817 6.896 1.00 76.06 89 MET A C 1
ATOM 672 O O . MET A 1 89 ? -1.864 -21.176 5.976 1.00 76.06 89 MET A O 1
ATOM 676 N N . VAL A 1 90 ? -3.919 -20.735 6.741 1.00 85.50 90 VAL A N 1
ATOM 677 C CA . VAL A 1 90 ? -4.581 -20.970 5.455 1.00 85.50 90 VAL A CA 1
ATOM 678 C C . VAL A 1 90 ? -4.617 -19.676 4.650 1.00 85.50 90 VAL A C 1
ATOM 680 O O . VAL A 1 90 ? -5.250 -18.697 5.045 1.00 85.50 90 VAL A O 1
ATOM 683 N N . VAL A 1 91 ? -4.000 -19.687 3.469 1.00 86.44 91 VAL A N 1
ATOM 684 C CA . VAL A 1 91 ? -4.080 -18.566 2.526 1.00 86.44 91 VAL A CA 1
ATOM 685 C C . VAL A 1 91 ? -5.352 -18.683 1.676 1.00 86.44 91 VAL A C 1
ATOM 687 O O . VAL A 1 91 ? -5.674 -19.740 1.118 1.00 86.44 91 VAL A O 1
ATOM 690 N N . ARG A 1 92 ? -6.098 -17.579 1.582 1.00 87.56 92 ARG A N 1
ATOM 691 C CA . ARG A 1 92 ? -7.287 -17.422 0.734 1.00 87.56 92 ARG A CA 1
ATOM 692 C C . ARG A 1 92 ? -7.225 -16.083 0.011 1.00 87.56 92 ARG A C 1
ATOM 694 O O . ARG A 1 92 ? -6.769 -15.091 0.573 1.00 87.56 92 ARG A O 1
ATOM 701 N N . SER A 1 93 ? -7.714 -16.062 -1.223 1.00 92.12 93 SER A N 1
ATOM 702 C CA . SER A 1 93 ? -7.824 -14.846 -2.025 1.00 92.12 93 SER A CA 1
ATOM 703 C C . SER A 1 93 ? -9.278 -14.400 -2.097 1.00 92.12 93 SER A C 1
ATOM 705 O O . SER A 1 93 ? -10.176 -15.220 -2.281 1.00 92.12 93 SER A O 1
ATOM 707 N N . PHE A 1 94 ? -9.493 -13.092 -1.980 1.00 92.19 94 PHE A N 1
ATOM 708 C CA . PHE A 1 94 ? -10.795 -12.454 -2.130 1.00 92.19 94 PHE A CA 1
ATOM 709 C C . PHE A 1 94 ? -10.713 -11.433 -3.260 1.00 92.19 94 PHE A C 1
ATOM 711 O O . PHE A 1 94 ? -9.745 -10.678 -3.349 1.00 92.19 94 PHE A O 1
ATOM 718 N N . THR A 1 95 ? -11.729 -11.402 -4.115 1.00 95.06 95 THR A N 1
ATOM 719 C CA . THR A 1 95 ? -11.828 -10.436 -5.210 1.00 95.06 95 THR A CA 1
ATOM 720 C C . THR A 1 95 ? -12.945 -9.453 -4.902 1.00 95.06 95 THR A C 1
ATOM 722 O O . THR A 1 95 ? -14.048 -9.859 -4.550 1.00 95.06 95 THR A O 1
ATOM 725 N N . PHE A 1 96 ? -12.654 -8.161 -5.043 1.00 95.56 96 PHE A N 1
ATOM 726 C CA . PHE A 1 96 ? -13.620 -7.084 -4.850 1.00 95.56 96 PHE A CA 1
ATOM 727 C C . PHE A 1 96 ? -13.790 -6.338 -6.168 1.00 95.56 96 PHE A C 1
ATOM 729 O O . PHE A 1 96 ? -12.850 -5.708 -6.654 1.00 95.56 96 PHE A O 1
ATOM 736 N N . GLY A 1 97 ? -14.978 -6.432 -6.756 1.00 96.62 97 GLY A N 1
ATOM 737 C CA . GLY A 1 97 ? -15.338 -5.686 -7.949 1.00 96.62 97 GLY A CA 1
ATOM 738 C C . GLY A 1 97 ? -15.874 -4.287 -7.625 1.00 96.62 97 GLY A C 1
ATOM 739 O O . GLY A 1 97 ? 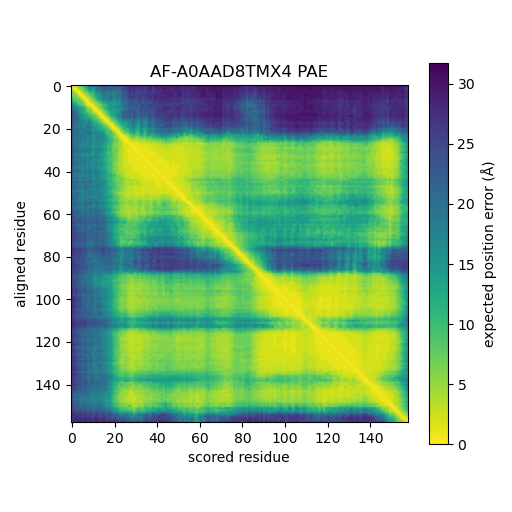-16.014 -3.899 -6.459 1.00 96.62 97 GLY A O 1
ATOM 740 N N . PRO A 1 98 ? -16.214 -3.502 -8.663 1.00 96.19 98 PRO A N 1
ATOM 741 C CA . PRO A 1 98 ? -16.754 -2.154 -8.489 1.00 96.19 98 PRO A CA 1
ATOM 742 C C . PRO A 1 98 ? -18.026 -2.118 -7.633 1.00 96.19 98 PRO A C 1
ATOM 744 O O . PRO A 1 98 ? -18.232 -1.177 -6.867 1.00 96.19 98 PRO A O 1
ATOM 747 N N . SER A 1 99 ? -18.868 -3.150 -7.739 1.00 96.50 99 SER A N 1
ATOM 748 C CA . SER A 1 99 ? -20.130 -3.235 -7.004 1.00 96.50 99 SER A CA 1
ATOM 749 C C . SER A 1 99 ? -19.921 -3.455 -5.505 1.00 96.50 99 SER A C 1
ATOM 751 O O . SER A 1 99 ? -20.544 -2.774 -4.687 1.00 96.50 99 SER A O 1
ATOM 753 N N . GLU A 1 100 ? -18.986 -4.330 -5.137 1.00 96.25 100 GLU A N 1
ATOM 754 C CA . GLU A 1 100 ? -18.611 -4.614 -3.757 1.00 96.25 100 GLU A CA 1
ATOM 755 C C . GLU A 1 100 ? -17.949 -3.390 -3.128 1.00 96.25 100 GLU A C 1
ATOM 757 O O . GLU A 1 100 ? -18.312 -2.989 -2.023 1.00 96.25 100 GLU A O 1
ATOM 762 N N . VAL A 1 101 ? -17.037 -2.736 -3.854 1.00 95.56 101 VAL A N 1
ATOM 763 C CA . VAL A 1 101 ? -16.395 -1.495 -3.399 1.00 95.56 101 VAL A CA 1
ATOM 764 C C . VAL A 1 101 ? -17.435 -0.400 -3.168 1.00 95.56 101 VAL A C 1
ATOM 766 O O . VAL A 1 101 ? -17.405 0.259 -2.129 1.00 95.56 101 VAL A O 1
ATOM 769 N N . ALA A 1 102 ? -18.388 -0.218 -4.085 1.00 94.00 102 ALA A N 1
ATOM 770 C CA . ALA A 1 102 ? -19.463 0.756 -3.914 1.00 94.00 102 ALA A CA 1
ATOM 771 C C . ALA A 1 102 ? -20.340 0.432 -2.693 1.00 94.00 102 ALA A C 1
ATOM 773 O O . ALA A 1 102 ? -20.703 1.335 -1.939 1.00 94.00 102 ALA A O 1
ATOM 774 N N . ALA A 1 103 ? -20.653 -0.844 -2.458 1.00 94.75 103 ALA A N 1
ATOM 775 C CA . ALA A 1 103 ? -21.398 -1.275 -1.277 1.00 94.75 103 ALA A CA 1
ATOM 776 C C . ALA A 1 103 ? -20.627 -1.009 0.026 1.00 94.75 103 ALA A C 1
ATOM 778 O O . ALA A 1 103 ? -21.227 -0.574 1.009 1.00 94.75 103 ALA A O 1
ATOM 779 N N . ILE A 1 104 ? -19.306 -1.208 0.034 1.00 94.38 104 ILE A N 1
ATOM 780 C CA . ILE A 1 104 ? -18.445 -0.883 1.179 1.00 94.38 104 ILE A CA 1
ATOM 781 C C . ILE A 1 104 ? -18.435 0.629 1.424 1.00 94.38 104 ILE A C 1
ATOM 783 O O . ILE A 1 104 ? -18.690 1.058 2.549 1.00 94.38 104 ILE A O 1
ATOM 787 N N . LYS A 1 105 ? -18.222 1.445 0.384 1.00 94.00 105 LYS A N 1
ATOM 788 C CA . LYS A 1 105 ? -18.202 2.913 0.506 1.00 94.00 105 LYS A CA 1
ATOM 789 C C . LYS A 1 105 ? -19.526 3.490 1.005 1.00 94.00 105 LYS A C 1
ATOM 791 O O . LYS A 1 105 ? -19.513 4.398 1.826 1.00 94.00 105 LYS A O 1
ATOM 796 N N . LYS A 1 106 ? -20.666 2.912 0.610 1.00 92.69 106 LYS A N 1
ATOM 797 C CA . LYS A 1 106 ? -21.998 3.302 1.116 1.00 92.69 106 LYS A CA 1
ATOM 798 C C . LYS A 1 106 ? -22.176 3.120 2.626 1.00 92.69 106 LYS A C 1
ATOM 800 O O . LYS A 1 106 ? -23.096 3.697 3.194 1.00 92.69 106 LYS A O 1
ATOM 805 N N . ARG A 1 107 ? -21.343 2.301 3.277 1.00 91.00 107 ARG A N 1
ATOM 806 C CA . ARG A 1 107 ? -21.367 2.095 4.736 1.00 91.00 107 ARG A CA 1
ATOM 807 C C . ARG A 1 107 ? -20.476 3.078 5.491 1.00 91.00 107 ARG A C 1
ATOM 809 O O . ARG A 1 107 ? -20.476 3.053 6.720 1.00 91.00 107 ARG A O 1
ATOM 816 N N . LEU A 1 108 ? -19.687 3.886 4.783 1.00 90.25 108 LEU A N 1
ATOM 817 C CA . LEU A 1 108 ? -18.869 4.921 5.397 1.00 90.25 108 LEU A CA 1
ATOM 818 C C . LEU A 1 108 ? -19.760 6.077 5.876 1.00 90.25 108 LEU A C 1
ATOM 820 O O . LEU A 1 108 ? -20.842 6.293 5.323 1.00 90.25 108 LEU A O 1
ATOM 824 N N . PRO A 1 109 ? -19.318 6.842 6.888 1.00 89.75 109 PRO A N 1
ATOM 825 C CA . PRO A 1 109 ? -19.974 8.088 7.257 1.00 89.75 109 PRO A CA 1
ATOM 826 C C . PRO A 1 109 ? -20.170 8.999 6.032 1.00 89.75 109 PRO A C 1
ATOM 828 O O . PRO A 1 109 ? -19.287 9.027 5.171 1.00 89.75 109 PRO A O 1
ATOM 831 N N . PRO A 1 110 ? -21.262 9.787 5.957 1.00 82.06 110 PRO A N 1
ATOM 832 C CA . PRO A 1 110 ? -21.593 10.588 4.772 1.00 82.06 110 PRO A CA 1
ATOM 833 C C . PRO A 1 110 ? -20.452 11.484 4.266 1.00 82.06 110 PRO A C 1
ATOM 835 O O . PRO A 1 110 ? -20.259 11.617 3.067 1.00 82.06 110 PRO A O 1
ATOM 838 N N . LEU A 1 111 ? -19.646 12.036 5.178 1.00 80.94 111 LEU A N 1
ATOM 839 C CA . LEU A 1 111 ? -18.492 12.890 4.860 1.00 80.94 111 LEU A CA 1
ATOM 840 C C . LEU A 1 111 ? -17.330 12.146 4.172 1.00 80.94 111 LEU A C 1
ATOM 842 O O . LEU A 1 111 ? -16.511 12.768 3.498 1.00 80.94 111 LEU A O 1
ATOM 846 N N . LEU A 1 112 ? -17.242 10.826 4.356 1.00 83.75 112 LEU A N 1
ATOM 847 C CA . LEU A 1 112 ? -16.160 9.980 3.844 1.00 83.75 112 LEU A CA 1
ATOM 848 C C . LEU A 1 112 ? -16.577 9.150 2.626 1.00 83.75 112 LEU A C 1
ATOM 850 O O . LEU A 1 112 ? -15.715 8.722 1.865 1.00 83.75 112 LEU A O 1
ATOM 854 N N . GLY A 1 113 ? -17.878 8.910 2.430 1.00 77.25 113 GLY A N 1
ATOM 855 C CA . GLY A 1 113 ? -18.382 8.053 1.350 1.00 77.25 113 GLY A CA 1
ATOM 856 C C . GLY A 1 113 ? -17.947 8.506 -0.047 1.00 77.25 113 GLY A C 1
ATOM 857 O O . GLY A 1 113 ? -17.559 7.671 -0.866 1.00 77.25 113 GLY A O 1
ATOM 858 N N . ASP A 1 114 ? -17.942 9.822 -0.275 1.00 79.00 114 ASP A N 1
ATOM 859 C CA . ASP A 1 114 ? -17.633 10.421 -1.579 1.00 79.00 114 ASP A CA 1
ATOM 860 C C . ASP A 1 114 ? -16.141 10.735 -1.776 1.00 79.00 114 ASP A C 1
ATOM 862 O O . ASP A 1 114 ? -15.685 10.886 -2.908 1.00 79.00 114 ASP A O 1
ATOM 866 N N . THR A 1 115 ? -15.365 10.818 -0.692 1.00 88.56 115 THR A N 1
ATOM 867 C CA . THR A 1 115 ? -13.948 11.222 -0.725 1.00 88.56 115 THR A CA 1
ATOM 868 C C . THR A 1 115 ? -12.982 10.053 -0.567 1.00 88.56 115 THR A C 1
ATOM 870 O O . THR A 1 115 ? -11.864 10.118 -1.078 1.00 88.56 115 THR A O 1
ATOM 873 N N . ALA A 1 116 ? -13.403 8.965 0.083 1.00 92.75 116 ALA A N 1
ATOM 874 C CA . ALA A 1 116 ? -12.550 7.808 0.312 1.00 92.75 116 ALA A CA 1
ATOM 875 C C . ALA A 1 116 ? -12.151 7.130 -1.004 1.00 92.75 116 ALA A C 1
ATOM 877 O O . ALA A 1 116 ? -12.984 6.777 -1.853 1.00 92.75 116 ALA A O 1
ATOM 878 N N . THR A 1 117 ? -10.862 6.860 -1.154 1.00 94.38 117 THR A N 1
ATOM 879 C CA . THR A 1 117 ? -10.321 6.044 -2.239 1.00 94.38 117 THR A CA 1
ATOM 880 C C . THR A 1 117 ? -10.775 4.587 -2.103 1.00 94.38 117 THR A C 1
ATOM 882 O O . THR A 1 117 ? -11.240 4.128 -1.058 1.00 94.38 117 THR A O 1
ATOM 885 N N . THR A 1 118 ? -10.661 3.814 -3.186 1.00 95.00 118 THR A N 1
ATOM 886 C CA . THR A 1 118 ? -10.926 2.364 -3.133 1.00 95.00 118 THR A CA 1
ATOM 887 C C . THR A 1 118 ? -9.986 1.655 -2.158 1.00 95.00 118 THR A C 1
ATOM 889 O O . THR A 1 118 ? -10.426 0.768 -1.430 1.00 95.00 118 THR A O 1
ATOM 892 N N . PHE A 1 119 ? -8.715 2.071 -2.116 1.00 94.12 119 PHE A N 1
ATOM 893 C CA . PHE A 1 119 ? -7.725 1.514 -1.200 1.00 94.12 119 PHE A CA 1
ATOM 894 C C . PHE A 1 119 ? -8.121 1.749 0.260 1.00 94.12 119 PHE A C 1
ATOM 896 O O . PHE A 1 119 ? -8.197 0.787 1.014 1.00 94.12 119 PHE A O 1
ATOM 903 N N . GLU A 1 120 ? -8.447 2.986 0.645 1.00 94.19 120 GLU A N 1
ATOM 904 C CA . GLU A 1 120 ? -8.838 3.314 2.025 1.00 94.19 120 GLU A CA 1
ATOM 905 C C . GLU A 1 120 ? -10.092 2.551 2.459 1.00 94.19 120 GLU A C 1
ATOM 907 O O . GLU A 1 120 ? -10.124 1.976 3.547 1.00 94.19 120 GLU A O 1
ATOM 912 N N . ALA A 1 121 ? -11.106 2.481 1.589 1.00 94.75 121 ALA A N 1
ATOM 913 C CA . ALA A 1 121 ? -12.337 1.752 1.875 1.00 94.75 121 ALA A CA 1
ATOM 914 C C . ALA A 1 121 ? -12.079 0.253 2.114 1.00 94.75 121 ALA A C 1
ATOM 916 O O . ALA A 1 121 ? -12.605 -0.321 3.071 1.00 94.75 121 ALA A O 1
ATOM 917 N N . LEU A 1 122 ? -11.254 -0.382 1.274 1.00 95.56 122 LEU A N 1
ATOM 918 C CA . LEU A 1 122 ? -10.907 -1.798 1.416 1.00 95.56 122 LEU A CA 1
ATOM 919 C C . LEU A 1 122 ? -9.973 -2.052 2.602 1.00 95.56 122 LEU A C 1
ATOM 921 O O . LEU A 1 122 ? -10.202 -3.001 3.347 1.00 95.56 122 LEU A O 1
ATOM 925 N N . ALA A 1 123 ? -8.964 -1.207 2.815 1.00 94.62 123 ALA A N 1
ATOM 926 C CA . ALA A 1 123 ? -8.036 -1.325 3.936 1.00 94.62 123 ALA A CA 1
ATOM 927 C C . ALA A 1 123 ? -8.780 -1.231 5.275 1.00 94.62 123 ALA A C 1
ATOM 929 O O . ALA A 1 123 ? -8.619 -2.103 6.128 1.00 94.62 123 ALA A O 1
ATOM 930 N N . ALA A 1 124 ? -9.670 -0.245 5.430 1.00 93.38 124 ALA A N 1
ATOM 931 C CA . ALA A 1 124 ? -10.496 -0.098 6.626 1.00 93.38 124 ALA A CA 1
ATOM 932 C C . ALA A 1 124 ? -11.461 -1.279 6.813 1.00 93.38 124 ALA A C 1
ATOM 934 O O . ALA A 1 124 ? -11.643 -1.766 7.931 1.00 93.38 124 ALA A O 1
ATOM 935 N N . PHE A 1 125 ? -12.074 -1.765 5.728 1.00 94.44 125 PHE A N 1
ATOM 936 C CA . PHE A 1 125 ? -12.960 -2.928 5.772 1.00 94.44 125 PHE A CA 1
ATOM 937 C C . PHE A 1 125 ? -12.224 -4.196 6.226 1.00 94.44 125 PHE A C 1
ATOM 939 O O . PHE A 1 125 ? -12.685 -4.870 7.149 1.00 94.44 125 PHE A O 1
ATOM 946 N N . LEU A 1 126 ? -11.073 -4.497 5.620 1.00 94.31 126 LEU A N 1
ATOM 947 C CA . LEU A 1 126 ? -10.262 -5.670 5.945 1.00 94.31 126 LEU A CA 1
ATOM 948 C C . LEU A 1 126 ? -9.681 -5.585 7.353 1.00 94.31 126 LEU A C 1
ATOM 950 O O . LEU A 1 126 ? -9.706 -6.578 8.075 1.00 94.31 126 LEU A O 1
ATOM 954 N N . TRP A 1 127 ? -9.217 -4.406 7.769 1.00 94.31 127 TRP A N 1
ATOM 955 C CA . TRP A 1 127 ? -8.751 -4.179 9.132 1.00 94.31 127 TRP A CA 1
ATOM 956 C C . TRP A 1 127 ? -9.851 -4.476 10.152 1.00 94.31 127 TRP A C 1
ATOM 958 O O . TRP A 1 127 ? -9.645 -5.284 11.053 1.00 94.31 127 TRP A O 1
ATOM 968 N N . ARG A 1 128 ? -11.060 -3.930 9.960 1.00 92.50 128 ARG A N 1
ATOM 969 C CA . ARG A 1 128 ? -12.203 -4.218 10.841 1.00 92.50 128 ARG A CA 1
ATOM 970 C C . ARG A 1 128 ? -12.582 -5.697 10.852 1.00 92.50 128 ARG A C 1
ATOM 972 O O . ARG A 1 128 ? -12.871 -6.231 11.919 1.00 92.50 128 ARG A O 1
ATOM 979 N N . ALA A 1 129 ? -12.591 -6.351 9.690 1.00 92.88 129 ALA A N 1
ATOM 980 C CA . ALA A 1 129 ? -12.887 -7.778 9.589 1.00 92.88 129 ALA A CA 1
ATOM 981 C C . ALA A 1 129 ? -11.835 -8.629 10.320 1.00 92.88 129 ALA A C 1
ATOM 983 O O . ALA A 1 129 ? -12.201 -9.537 11.062 1.00 92.88 129 ALA A O 1
ATOM 984 N N . ARG A 1 130 ? -10.545 -8.299 10.171 1.00 91.75 130 ARG A N 1
ATOM 985 C CA . ARG A 1 130 ? -9.439 -8.956 10.878 1.00 91.75 130 ARG A CA 1
ATOM 986 C C . ARG A 1 130 ? -9.557 -8.775 12.387 1.00 91.75 130 ARG A C 1
ATOM 988 O O . ARG A 1 130 ? -9.472 -9.760 13.106 1.00 91.75 130 ARG A O 1
ATOM 995 N N . SER A 1 131 ? -9.769 -7.551 12.866 1.00 91.19 131 SER A N 1
ATOM 996 C CA . SER A 1 131 ? -9.888 -7.279 14.305 1.00 91.19 131 SER A CA 1
ATOM 997 C C . SER A 1 131 ? -11.082 -8.004 14.928 1.00 91.19 131 SER A C 1
ATOM 999 O O . SER A 1 131 ? -10.967 -8.525 16.031 1.00 91.19 131 SER A O 1
ATOM 1001 N N . ALA A 1 132 ? -12.206 -8.098 14.207 1.00 91.44 132 ALA A N 1
ATOM 1002 C CA . ALA A 1 132 ? -13.363 -8.870 14.653 1.00 91.44 132 ALA A CA 1
ATOM 1003 C C . ALA A 1 132 ? -13.086 -10.383 14.673 1.00 91.44 132 ALA A C 1
ATOM 1005 O O . ALA A 1 132 ? -13.455 -11.049 15.631 1.00 91.44 132 ALA A O 1
ATOM 1006 N N . ALA A 1 133 ? -12.421 -10.922 13.645 1.00 90.69 133 ALA A N 1
ATOM 1007 C CA . ALA A 1 133 ? -12.080 -12.345 13.568 1.00 90.69 133 ALA A CA 1
ATOM 1008 C C . ALA A 1 133 ? -11.042 -12.778 14.617 1.00 90.69 133 ALA A C 1
ATOM 1010 O O . ALA A 1 133 ? -11.027 -13.937 15.014 1.00 90.69 133 ALA A O 1
ATOM 1011 N N . LEU A 1 134 ? -10.179 -11.855 15.048 1.00 88.69 134 LEU A N 1
ATOM 1012 C CA . LEU A 1 134 ? -9.224 -12.063 16.137 1.00 88.69 134 LEU A CA 1
ATOM 1013 C C . LEU A 1 134 ? -9.823 -11.798 17.525 1.00 88.69 134 LEU A C 1
ATOM 1015 O O . LEU A 1 134 ? -9.107 -11.941 18.508 1.00 88.69 134 LEU A O 1
ATOM 1019 N N . GLU A 1 135 ? -11.092 -11.381 17.599 1.00 91.00 135 GLU A N 1
ATOM 1020 C CA . GLU A 1 135 ? -11.784 -11.041 18.848 1.00 91.00 135 GLU A CA 1
ATOM 1021 C C . GLU A 1 135 ? -10.978 -10.070 19.730 1.00 91.00 135 GLU A C 1
ATOM 1023 O O . GLU A 1 135 ? -10.912 -10.224 20.949 1.00 91.00 135 GLU A O 1
ATOM 1028 N N . VAL A 1 136 ? -10.347 -9.063 19.106 1.00 86.19 136 VAL A N 1
ATOM 1029 C CA . VAL A 1 136 ? -9.488 -8.101 19.816 1.00 86.19 136 VAL A CA 1
ATOM 1030 C C . VAL A 1 136 ? -10.284 -7.438 20.954 1.00 86.19 136 VAL A C 1
ATOM 1032 O O . VAL A 1 136 ? -11.329 -6.832 20.676 1.00 86.19 136 VAL A O 1
ATOM 1035 N N . PRO A 1 137 ? -9.827 -7.536 22.220 1.00 88.19 137 PRO A N 1
ATOM 1036 C CA . PRO A 1 137 ? -10.562 -7.001 23.357 1.00 88.19 137 PRO A CA 1
ATOM 1037 C C . PRO A 1 137 ? -10.769 -5.480 23.288 1.00 88.19 137 PRO A C 1
ATOM 1039 O O . PRO A 1 137 ? -9.946 -4.753 22.727 1.00 88.19 137 PRO A O 1
ATOM 1042 N N . PRO A 1 138 ? -11.842 -4.953 23.904 1.00 86.75 138 PRO A N 1
ATOM 1043 C CA . PRO A 1 138 ? -12.025 -3.512 24.027 1.00 86.75 138 PRO A CA 1
ATOM 1044 C C . PRO A 1 138 ? -10.856 -2.864 24.782 1.00 86.75 138 PRO A C 1
ATOM 1046 O O . PRO A 1 138 ? -10.559 -3.252 25.908 1.00 86.75 138 PRO A O 1
ATOM 1049 N N . GLY A 1 139 ? -10.236 -1.847 24.180 1.00 86.94 139 GLY A N 1
ATOM 1050 C CA . GLY A 1 139 ? -9.115 -1.108 24.775 1.00 86.94 139 GLY A CA 1
ATOM 1051 C C . GLY A 1 139 ? -7.725 -1.643 24.421 1.00 86.94 139 GLY A C 1
ATOM 1052 O O . GLY A 1 139 ? -6.746 -1.005 24.791 1.00 86.94 139 GLY A O 1
ATOM 1053 N N . GLU A 1 140 ? -7.638 -2.758 23.693 1.00 86.94 140 GLU A N 1
ATOM 1054 C CA . GLU A 1 140 ? -6.388 -3.258 23.112 1.00 86.94 140 GLU A CA 1
ATOM 1055 C C . GLU A 1 140 ? -6.094 -2.587 21.763 1.00 86.94 140 GLU A C 1
ATOM 1057 O O . GLU A 1 140 ? -7.005 -2.254 20.992 1.00 86.94 140 GLU A O 1
ATOM 1062 N N . ASP A 1 141 ? -4.807 -2.428 21.456 1.00 84.00 141 ASP A N 1
ATOM 1063 C CA . ASP A 1 141 ? -4.363 -1.846 20.195 1.00 84.00 141 ASP A 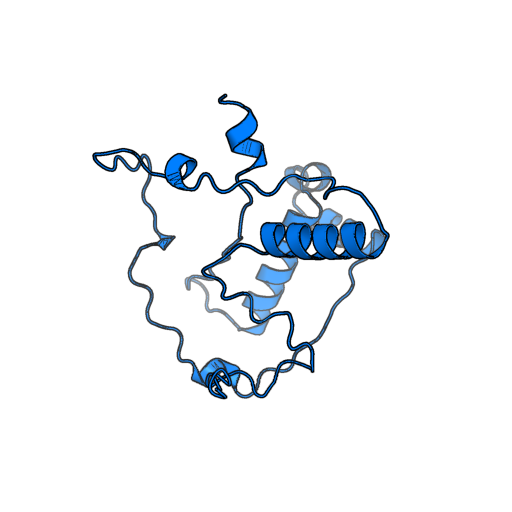CA 1
ATOM 1064 C C . ASP A 1 141 ? -4.505 -2.842 19.035 1.00 84.00 141 ASP A C 1
ATOM 1066 O O . ASP A 1 141 ? -4.041 -3.982 19.077 1.00 84.00 141 ASP A O 1
ATOM 1070 N N . ALA A 1 142 ? -5.097 -2.380 17.932 1.00 85.56 142 ALA A N 1
ATOM 1071 C CA . ALA A 1 142 ? -5.192 -3.127 16.679 1.00 85.56 142 ALA A CA 1
ATOM 1072 C C . ALA A 1 142 ? -4.467 -2.367 15.555 1.00 85.56 142 ALA A C 1
ATOM 1074 O O . ALA A 1 142 ? -5.129 -1.737 14.725 1.00 85.56 142 ALA A O 1
ATOM 1075 N N . PRO A 1 143 ? -3.122 -2.389 15.499 1.00 84.69 143 PRO A N 1
ATOM 1076 C CA . PRO A 1 143 ? -2.373 -1.580 14.544 1.00 84.69 143 PRO A CA 1
ATOM 1077 C C . PRO A 1 143 ? -2.620 -2.017 13.092 1.00 84.69 143 PRO A C 1
ATOM 1079 O O . PRO A 1 143 ? -2.714 -3.208 12.779 1.00 84.69 143 PRO A O 1
ATOM 1082 N N . LEU A 1 144 ? -2.688 -1.031 12.194 1.00 87.38 144 LEU A N 1
ATOM 1083 C CA . LEU A 1 144 ? -2.697 -1.208 10.743 1.00 87.38 144 LEU A CA 1
ATOM 1084 C C . LEU A 1 144 ? -1.464 -0.510 10.161 1.00 87.38 144 LEU A C 1
ATOM 1086 O O . LEU A 1 144 ? -1.405 0.715 10.126 1.00 87.38 144 LEU A O 1
ATOM 1090 N N . ALA A 1 145 ? -0.495 -1.292 9.688 1.00 86.25 145 ALA A N 1
ATOM 1091 C CA . ALA A 1 145 ? 0.669 -0.772 8.979 1.00 86.25 145 ALA A CA 1
ATOM 1092 C C . ALA A 1 145 ? 0.403 -0.756 7.467 1.00 86.25 145 ALA A C 1
ATOM 1094 O O . ALA A 1 145 ? -0.014 -1.762 6.891 1.00 86.25 145 ALA A O 1
ATOM 1095 N N . ILE A 1 146 ? 0.653 0.383 6.819 1.00 87.19 146 ILE A N 1
ATOM 1096 C CA . ILE A 1 146 ? 0.493 0.567 5.372 1.00 87.19 146 ILE A CA 1
ATOM 1097 C C . ILE A 1 146 ? 1.826 1.030 4.789 1.00 87.19 146 ILE A C 1
ATOM 1099 O O . ILE A 1 146 ? 2.392 2.026 5.230 1.00 87.19 146 ILE A O 1
ATOM 1103 N N . MET A 1 147 ? 2.312 0.326 3.767 1.00 85.94 147 MET A N 1
ATOM 1104 C CA . MET A 1 147 ? 3.482 0.757 3.002 1.00 85.94 147 MET A CA 1
ATOM 1105 C C . MET A 1 147 ? 3.087 1.869 2.025 1.00 85.94 147 MET A C 1
ATOM 1107 O O . MET A 1 147 ? 2.150 1.705 1.242 1.00 85.94 147 MET A O 1
ATOM 1111 N N . VAL A 1 148 ? 3.819 2.984 2.043 1.00 86.00 148 VAL A N 1
ATOM 1112 C CA . VAL A 1 148 ? 3.553 4.158 1.197 1.00 86.00 148 VAL A CA 1
ATOM 1113 C C . VAL A 1 148 ? 4.728 4.403 0.252 1.00 86.00 148 VAL A C 1
ATOM 1115 O O . VAL A 1 148 ? 5.884 4.421 0.666 1.00 86.00 148 VAL A O 1
ATOM 1118 N N . ASN A 1 149 ? 4.436 4.621 -1.033 1.00 85.81 149 ASN A N 1
ATOM 1119 C CA . ASN A 1 149 ? 5.449 4.967 -2.029 1.00 85.81 149 ASN A CA 1
ATOM 1120 C C . ASN A 1 149 ? 5.677 6.486 -2.063 1.00 85.81 149 ASN A C 1
ATOM 1122 O O . ASN A 1 149 ? 4.833 7.240 -2.546 1.00 85.81 149 ASN A O 1
ATOM 1126 N N . PHE A 1 150 ? 6.842 6.929 -1.597 1.00 82.94 150 PHE A N 1
ATOM 1127 C CA . PHE A 1 150 ? 7.200 8.347 -1.513 1.00 82.94 150 PHE A CA 1
ATOM 1128 C C . PHE A 1 150 ? 7.756 8.936 -2.821 1.00 82.94 150 PHE A C 1
ATOM 1130 O O . PHE A 1 150 ? 7.924 10.152 -2.910 1.00 82.94 150 PHE A O 1
ATOM 1137 N N . ARG A 1 151 ? 8.016 8.127 -3.863 1.00 80.12 151 ARG A N 1
ATOM 1138 C CA . ARG A 1 151 ? 8.608 8.620 -5.127 1.00 80.12 151 ARG A CA 1
ATOM 1139 C C . ARG A 1 151 ? 7.787 9.751 -5.758 1.00 80.12 151 ARG A C 1
ATOM 1141 O O . ARG A 1 151 ? 8.352 10.717 -6.258 1.00 80.12 151 ARG A O 1
ATOM 1148 N N . ALA A 1 152 ? 6.458 9.669 -5.680 1.00 72.31 152 ALA A N 1
ATOM 1149 C CA . ALA A 1 152 ? 5.564 10.709 -6.193 1.00 72.31 152 ALA A CA 1
ATOM 1150 C C . ALA A 1 152 ? 5.598 12.009 -5.363 1.00 72.31 152 ALA A C 1
ATOM 1152 O O . ALA A 1 152 ? 5.318 13.082 -5.892 1.00 72.31 152 ALA A O 1
ATOM 1153 N N . ALA A 1 153 ? 5.951 11.929 -4.077 1.00 64.88 153 ALA A N 1
ATOM 1154 C CA . ALA A 1 153 ? 6.080 13.091 -3.200 1.00 64.88 153 ALA A CA 1
ATOM 1155 C C . ALA A 1 153 ? 7.428 13.808 -3.390 1.00 64.88 153 ALA A C 1
ATOM 1157 O O . ALA A 1 153 ? 7.474 15.034 -3.349 1.00 64.88 153 ALA A O 1
ATOM 1158 N N . ALA A 1 154 ? 8.500 13.061 -3.674 1.00 58.97 154 ALA A N 1
ATOM 1159 C CA . ALA A 1 154 ? 9.841 13.607 -3.898 1.00 58.97 154 ALA A CA 1
ATOM 1160 C C . ALA A 1 154 ? 9.971 14.423 -5.204 1.00 58.97 154 ALA A C 1
ATOM 1162 O O . ALA A 1 154 ? 10.819 15.303 -5.303 1.00 58.97 154 ALA A O 1
ATOM 1163 N N . SER A 1 155 ? 9.098 14.187 -6.191 1.00 51.09 155 SER A N 1
ATOM 1164 C CA . SER A 1 155 ? 9.087 14.902 -7.480 1.00 51.09 155 SER A CA 1
ATOM 1165 C C . SER A 1 155 ? 8.709 16.388 -7.387 1.00 51.09 155 SER A C 1
ATOM 1167 O O . SER A 1 155 ? 8.864 17.098 -8.377 1.00 51.09 155 SER A O 1
ATOM 1169 N N . LYS A 1 156 ? 8.172 16.868 -6.258 1.00 35.84 156 LYS A N 1
ATOM 1170 C CA . LYS A 1 156 ? 7.775 18.280 -6.091 1.00 35.84 156 LYS A CA 1
ATOM 1171 C C . LYS A 1 156 ? 8.875 19.168 -5.501 1.00 35.84 156 LYS A C 1
ATOM 1173 O O . LYS A 1 156 ? 8.627 20.352 -5.292 1.00 35.84 156 LYS A O 1
ATOM 1178 N N . THR A 1 157 ? 10.058 18.613 -5.243 1.00 39.72 157 THR A N 1
ATOM 1179 C CA . THR A 1 157 ? 11.132 19.301 -4.509 1.00 39.72 157 THR A CA 1
ATOM 1180 C C . THR A 1 157 ? 12.480 19.271 -5.243 1.00 39.72 157 THR A C 1
ATOM 1182 O O . THR A 1 157 ? 13.509 19.548 -4.632 1.00 39.72 157 THR A O 1
ATOM 1185 N N . LEU A 1 158 ? 12.481 18.964 -6.545 1.00 39.09 158 LEU A N 1
ATOM 1186 C CA . LEU A 1 158 ? 13.626 19.139 -7.447 1.00 39.09 158 LEU A CA 1
ATOM 1187 C C . LEU A 1 158 ? 13.253 20.078 -8.595 1.00 39.09 158 LEU A C 1
ATOM 1189 O O . LEU A 1 158 ? 12.121 19.936 -9.110 1.00 39.09 158 LEU A O 1
#

Organism: Lolium multiflorum (NCBI:txid4521)

InterPro domains:
  IPR023213 Chloramphenicol acetyltransferase-like domain superfamily [G3DSA:3.30.559.10] (3-77)
  IPR023213 Chloramphenicol acetyltransferase-like domain superfamily [G3DSA:3.30.559.10] (82-158)
  IPR050898 Plant acyltransferase [PTHR31147] (26-153)